Protein AF-A0A397U357-F1 (afdb_monomer_lite)

Organism: NCBI:txid44941

Foldseek 3Di:
DDDPVRVLVVVLVVVVVVCVVVVVVVVNVVCCVQDNPPVNVVVVVCVPDPPQPPVNVVVCVVVVVVVCCVPPVVPDDDDDVVVVVVCCPPVVVVVVVVVVVD

Secondary structure (DSSP, 8-state):
---HHHHHHHHHHHHHHHHHHTT-HHHHHHHIIIIISHHHHHHH-GGG-TTS-HHHHHHHHHHHHHHHHHHTTTT-SS--HHHHHHHHHHHHHHHHHHHH--

Radius of gyration: 18.39 Å; chains: 1; bounding box: 37×31×42 Å

Sequence (102 aa):
HYSADQIYEAAVKETYTYCKDNNLYWVWLYLWVEWYCSTKWLHWARSTKKEISVLKTTMIVKSYWRLIKHNYLHKFNKPCVYLLIWILVEQLFHDISSKCNS

pLDDT: mean 71.92, std 14.55, range [40.06, 95.94]

Structure (mmCIF, N/CA/C/O backbone):
data_AF-A0A397U357-F1
#
_entry.id   AF-A0A397U357-F1
#
loop_
_atom_site.group_PDB
_atom_site.id
_atom_site.type_symbol
_atom_site.label_atom_id
_atom_site.label_alt_id
_atom_site.label_comp_id
_atom_site.label_asym_id
_atom_site.label_entity_id
_atom_site.label_seq_id
_atom_site.pdbx_PDB_ins_code
_atom_site.Cartn_x
_atom_site.Cartn_y
_atom_site.Cartn_z
_atom_site.occupancy
_atom_site.B_iso_or_equiv
_atom_site.auth_seq_id
_atom_site.auth_comp_id
_atom_site.auth_asym_id
_atom_site.auth_atom_id
_atom_site.pdbx_PDB_model_num
ATOM 1 N N . HIS A 1 1 ? 17.080 -15.965 -6.998 1.00 55.12 1 HIS A N 1
ATOM 2 C CA . HIS A 1 1 ? 16.972 -14.704 -6.236 1.00 55.12 1 HIS A CA 1
ATOM 3 C C . HIS A 1 1 ? 16.093 -13.785 -7.067 1.00 55.12 1 HIS A C 1
ATOM 5 O O . HIS A 1 1 ? 16.468 -13.534 -8.204 1.00 55.12 1 HIS A O 1
ATOM 11 N N . TYR A 1 2 ? 14.914 -13.387 -6.588 1.00 70.62 2 TYR A N 1
ATOM 12 C CA . TYR A 1 2 ? 14.055 -12.470 -7.349 1.00 70.62 2 TYR A CA 1
ATOM 13 C C . TYR A 1 2 ? 14.668 -11.064 -7.348 1.00 70.62 2 TYR A C 1
ATOM 15 O O . TYR A 1 2 ? 15.255 -10.656 -6.338 1.00 70.62 2 TYR A O 1
ATOM 23 N N . SER A 1 3 ? 14.580 -10.351 -8.473 1.00 81.62 3 SER A N 1
ATOM 24 C CA . SER A 1 3 ? 14.946 -8.931 -8.536 1.00 81.62 3 SER A CA 1
ATOM 25 C C . SER A 1 3 ? 13.894 -8.073 -7.821 1.00 81.62 3 SER A C 1
ATOM 27 O O . SER A 1 3 ? 12.762 -8.511 -7.609 1.00 81.62 3 SER A O 1
ATOM 29 N N . ALA A 1 4 ? 14.253 -6.846 -7.432 1.00 79.44 4 ALA A N 1
ATOM 30 C CA . ALA A 1 4 ? 13.311 -5.924 -6.789 1.00 79.44 4 ALA A CA 1
ATOM 31 C C . ALA A 1 4 ? 12.073 -5.659 -7.669 1.00 79.44 4 ALA A C 1
ATOM 33 O O . ALA A 1 4 ? 10.955 -5.618 -7.158 1.00 79.44 4 ALA A O 1
ATOM 34 N N . ASP A 1 5 ? 12.274 -5.581 -8.985 1.00 82.06 5 ASP A N 1
ATOM 35 C CA . ASP A 1 5 ? 11.201 -5.386 -9.962 1.00 82.06 5 ASP A CA 1
ATOM 36 C C . ASP A 1 5 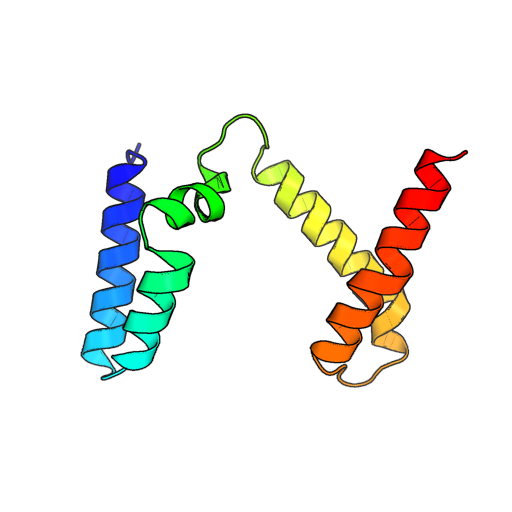? 10.284 -6.609 -10.058 1.00 82.06 5 ASP A C 1
ATOM 38 O O . ASP A 1 5 ? 9.067 -6.462 -10.093 1.00 82.06 5 ASP A O 1
ATOM 42 N N . GLN A 1 6 ? 10.842 -7.823 -10.003 1.00 82.44 6 GLN A N 1
ATOM 43 C CA . GLN A 1 6 ? 10.047 -9.056 -9.989 1.00 82.44 6 GLN A CA 1
ATOM 44 C C . GLN A 1 6 ? 9.198 -9.180 -8.719 1.00 82.44 6 GLN A C 1
ATOM 46 O O . GLN A 1 6 ? 8.065 -9.649 -8.780 1.00 82.44 6 GLN A O 1
ATOM 51 N N . ILE A 1 7 ? 9.727 -8.753 -7.567 1.00 84.12 7 ILE A N 1
ATOM 52 C CA . ILE A 1 7 ? 8.977 -8.736 -6.300 1.00 84.12 7 ILE A CA 1
ATOM 53 C C . ILE A 1 7 ? 7.835 -7.720 -6.377 1.00 84.12 7 ILE A C 1
ATOM 55 O O . ILE A 1 7 ? 6.721 -8.012 -5.942 1.00 84.12 7 ILE A O 1
ATOM 59 N N . TYR A 1 8 ? 8.107 -6.543 -6.940 1.00 85.56 8 TYR A N 1
ATOM 60 C CA . TYR A 1 8 ? 7.098 -5.514 -7.155 1.00 85.56 8 TYR A CA 1
ATOM 61 C C . TYR A 1 8 ? 5.979 -6.005 -8.075 1.00 85.56 8 TYR A C 1
ATOM 63 O O . TYR A 1 8 ? 4.809 -5.954 -7.699 1.00 85.56 8 TYR A O 1
ATOM 71 N N . GLU A 1 9 ? 6.336 -6.536 -9.243 1.00 89.12 9 GLU A N 1
ATOM 72 C CA . GLU A 1 9 ? 5.375 -7.027 -10.227 1.00 89.12 9 GLU A CA 1
ATOM 73 C C . GLU A 1 9 ? 4.515 -8.161 -9.656 1.00 89.12 9 GLU A C 1
ATOM 75 O O . GLU A 1 9 ? 3.291 -8.138 -9.801 1.00 89.12 9 GLU A O 1
ATOM 80 N N . ALA A 1 10 ? 5.127 -9.111 -8.943 1.00 86.44 10 ALA A N 1
ATOM 81 C CA . ALA A 1 10 ? 4.405 -10.203 -8.299 1.00 86.44 10 ALA A CA 1
ATOM 82 C C . ALA A 1 10 ? 3.393 -9.691 -7.259 1.00 86.44 10 ALA A C 1
ATOM 84 O O . ALA A 1 10 ? 2.227 -10.083 -7.301 1.00 86.44 10 ALA A O 1
ATOM 85 N N . ALA A 1 11 ? 3.805 -8.774 -6.377 1.00 87.25 11 ALA A N 1
ATOM 86 C CA . ALA A 1 11 ? 2.946 -8.232 -5.322 1.00 87.25 11 ALA A CA 1
ATOM 87 C C . ALA A 1 11 ? 1.784 -7.387 -5.874 1.00 87.25 11 ALA A C 1
ATOM 89 O O . ALA A 1 11 ? 0.651 -7.489 -5.393 1.00 87.25 11 ALA A O 1
ATOM 90 N N . VAL A 1 12 ? 2.050 -6.568 -6.899 1.00 90.56 12 VAL A N 1
ATOM 91 C CA . VAL A 1 12 ? 1.029 -5.790 -7.620 1.00 90.56 12 VAL A CA 1
ATOM 92 C C . VAL A 1 12 ? 0.016 -6.726 -8.265 1.00 90.56 12 VAL A C 1
ATOM 94 O O . VAL A 1 12 ? -1.188 -6.537 -8.103 1.00 90.56 12 VAL A O 1
ATOM 97 N N . LYS A 1 13 ? 0.495 -7.754 -8.972 1.00 91.69 13 LYS A N 1
ATOM 98 C CA . LYS A 1 13 ? -0.352 -8.689 -9.714 1.00 91.69 13 LYS A CA 1
ATOM 99 C C . LYS A 1 13 ? -1.238 -9.518 -8.792 1.00 91.69 13 LYS A C 1
ATOM 101 O O . LYS A 1 13 ? -2.425 -9.658 -9.078 1.00 91.69 13 LYS A O 1
ATOM 106 N N . GLU A 1 14 ? -0.695 -10.030 -7.693 1.00 90.25 14 GLU A N 1
ATOM 107 C CA . GLU A 1 14 ? -1.456 -10.774 -6.684 1.00 90.25 14 GLU A CA 1
ATOM 108 C C . GLU A 1 14 ? -2.581 -9.913 -6.095 1.00 90.25 14 GLU A C 1
ATOM 110 O O . GLU A 1 14 ? -3.751 -10.298 -6.131 1.00 90.25 14 GLU A O 1
ATOM 115 N N . THR A 1 15 ? -2.243 -8.704 -5.646 1.00 90.12 15 THR A N 1
ATOM 116 C CA . THR A 1 15 ? -3.197 -7.794 -4.995 1.00 90.12 15 THR A CA 1
ATOM 117 C C . THR A 1 15 ? -4.263 -7.298 -5.964 1.00 90.12 15 THR A C 1
ATOM 119 O O . THR A 1 15 ? -5.445 -7.279 -5.627 1.00 90.12 15 THR A O 1
ATOM 122 N N . TYR A 1 16 ? -3.874 -6.950 -7.193 1.00 93.44 16 TYR A N 1
ATOM 123 C CA . TYR A 1 16 ? -4.816 -6.562 -8.239 1.00 93.44 16 TYR A CA 1
ATOM 124 C C . TYR A 1 16 ? -5.794 -7.693 -8.560 1.00 93.44 16 TYR A C 1
ATOM 126 O O . T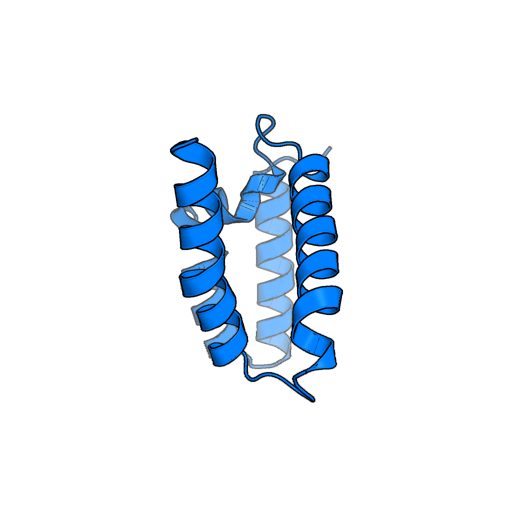YR A 1 16 ? -6.997 -7.451 -8.635 1.00 93.44 16 TYR A O 1
ATOM 134 N N . THR A 1 17 ? -5.292 -8.921 -8.719 1.00 93.19 17 THR A N 1
ATOM 135 C CA . THR A 1 17 ? -6.129 -10.091 -9.030 1.00 93.19 17 THR A CA 1
ATOM 136 C C . THR A 1 17 ? -7.119 -10.344 -7.899 1.00 93.19 17 THR A C 1
ATOM 138 O O . THR A 1 17 ? -8.319 -10.408 -8.143 1.00 93.19 17 THR A O 1
ATOM 141 N N . TYR A 1 18 ? -6.647 -10.337 -6.649 1.00 91.44 18 TYR A N 1
ATOM 142 C CA . TYR A 1 18 ? -7.511 -10.470 -5.478 1.00 91.44 18 TYR A CA 1
ATOM 143 C C . TYR A 1 18 ? -8.598 -9.386 -5.425 1.00 91.44 18 TYR A C 1
ATOM 145 O O . TYR A 1 18 ? -9.777 -9.689 -5.231 1.00 91.44 18 TYR A O 1
ATOM 153 N N . CYS A 1 19 ? -8.232 -8.116 -5.622 1.00 93.12 19 CYS A N 1
ATOM 154 C CA . CYS A 1 19 ? -9.200 -7.022 -5.611 1.00 93.12 19 CYS A CA 1
ATOM 155 C C . CYS A 1 19 ? -10.199 -7.120 -6.768 1.00 93.12 19 CYS A C 1
ATOM 157 O O . CYS A 1 19 ? -11.373 -6.809 -6.578 1.00 93.12 19 CYS A O 1
ATOM 159 N N . LYS A 1 20 ? -9.758 -7.555 -7.950 1.00 93.81 20 LYS A N 1
ATOM 160 C CA . LYS A 1 20 ? -10.615 -7.738 -9.124 1.00 93.81 20 LYS A CA 1
ATOM 161 C C . LYS A 1 20 ? -11.633 -8.853 -8.902 1.00 93.81 20 LYS A C 1
ATOM 163 O O . LYS A 1 20 ? -12.813 -8.630 -9.148 1.00 93.81 20 LYS A O 1
ATOM 168 N N . ASP A 1 21 ? -11.194 -9.998 -8.392 1.00 95.94 21 ASP A N 1
ATOM 169 C CA . ASP A 1 21 ? -12.049 -11.171 -8.179 1.00 95.94 21 ASP A CA 1
ATOM 170 C C . ASP A 1 21 ? -13.111 -10.931 -7.094 1.00 95.94 21 ASP A C 1
ATOM 172 O O . ASP A 1 21 ? -14.185 -11.524 -7.124 1.00 95.94 21 ASP A O 1
ATOM 176 N N . ASN A 1 22 ? -12.841 -10.010 -6.162 1.00 93.81 22 ASN A N 1
ATOM 177 C CA . ASN A 1 22 ? -13.750 -9.641 -5.074 1.00 93.81 22 ASN A CA 1
ATOM 178 C C . ASN A 1 22 ? -14.519 -8.323 -5.320 1.00 93.81 22 ASN A C 1
ATOM 180 O O . ASN A 1 22 ? -15.162 -7.818 -4.401 1.00 93.81 22 ASN A O 1
ATOM 184 N N . ASN A 1 23 ? -14.463 -7.736 -6.525 1.00 94.12 23 ASN A N 1
ATOM 185 C CA . ASN A 1 23 ? -15.083 -6.438 -6.858 1.00 94.12 23 ASN A CA 1
ATOM 186 C C . ASN A 1 23 ? -14.657 -5.264 -5.940 1.00 94.12 23 ASN A C 1
ATOM 188 O O . ASN A 1 23 ? -15.408 -4.314 -5.713 1.00 94.12 23 ASN A O 1
ATOM 192 N N . LEU A 1 24 ? -13.426 -5.290 -5.424 1.00 92.69 24 LEU A N 1
ATOM 193 C CA . LEU A 1 24 ? -12.865 -4.301 -4.495 1.00 92.69 24 LEU A CA 1
ATOM 194 C C . LEU A 1 24 ? -12.107 -3.179 -5.227 1.00 92.69 24 LEU A C 1
ATOM 196 O O . LEU A 1 24 ? -10.970 -2.845 -4.888 1.00 92.69 24 LEU A O 1
ATOM 200 N N . TYR A 1 25 ? -12.723 -2.574 -6.242 1.00 91.44 25 TYR A N 1
ATOM 201 C CA . TYR A 1 25 ? -12.057 -1.593 -7.113 1.00 91.44 25 TYR A CA 1
ATOM 202 C C . TYR A 1 25 ? -11.561 -0.344 -6.371 1.00 91.44 25 TYR A C 1
ATOM 204 O O . TYR A 1 25 ? -10.453 0.129 -6.615 1.00 91.44 25 TYR A O 1
ATOM 212 N N . TRP A 1 26 ? -12.355 0.171 -5.429 1.00 88.62 26 TRP A N 1
ATOM 213 C CA . TRP A 1 26 ? -11.983 1.333 -4.614 1.00 88.62 26 TRP A CA 1
ATOM 214 C C . TRP A 1 26 ? -10.803 1.040 -3.689 1.00 88.62 26 TRP A C 1
ATOM 216 O O . TRP A 1 26 ? -9.929 1.885 -3.503 1.00 88.62 26 TRP A O 1
ATOM 226 N N . VAL A 1 27 ? -10.755 -0.181 -3.151 1.00 89.81 27 VAL A N 1
ATOM 227 C CA . VAL A 1 27 ? -9.643 -0.648 -2.319 1.00 89.81 27 VAL A CA 1
ATOM 228 C C . VAL A 1 27 ? -8.377 -0.749 -3.160 1.00 89.81 27 VAL A C 1
ATOM 230 O O . VAL A 1 27 ? -7.333 -0.263 -2.736 1.00 89.81 27 VAL A O 1
ATOM 233 N N . TRP A 1 28 ? -8.472 -1.298 -4.374 1.00 92.44 28 TRP A N 1
ATOM 234 C CA . TRP A 1 28 ? -7.347 -1.327 -5.306 1.00 92.44 28 TRP A CA 1
ATOM 235 C C . TRP A 1 28 ? -6.828 0.078 -5.626 1.00 92.44 28 TRP A C 1
ATOM 237 O O . TRP A 1 28 ? -5.625 0.310 -5.549 1.00 92.44 28 TRP A O 1
ATOM 247 N N . LEU A 1 29 ? -7.716 1.029 -5.933 1.00 92.75 29 LEU A N 1
ATOM 248 C CA . LEU A 1 29 ? -7.320 2.405 -6.240 1.00 92.75 29 LEU A CA 1
ATOM 249 C C . LEU A 1 29 ? -6.574 3.052 -5.067 1.00 92.75 29 LEU A C 1
ATOM 251 O O . LEU A 1 29 ? -5.523 3.661 -5.264 1.00 92.75 29 LEU A O 1
ATOM 255 N N . TYR A 1 30 ? -7.086 2.880 -3.848 1.00 90.56 30 TYR A N 1
ATOM 256 C CA . TYR A 1 30 ? -6.426 3.363 -2.639 1.00 90.56 30 TYR A CA 1
ATOM 257 C C . TYR A 1 30 ? -5.045 2.721 -2.449 1.00 90.56 30 TYR A C 1
ATOM 259 O O . TYR A 1 30 ? -4.052 3.426 -2.272 1.00 90.56 30 TYR A O 1
ATOM 267 N N . LEU A 1 31 ? -4.960 1.391 -2.544 1.00 88.56 31 LEU A N 1
ATOM 268 C CA . LEU A 1 31 ? -3.700 0.654 -2.412 1.00 88.56 31 LEU A CA 1
ATOM 269 C C . LEU A 1 31 ? -2.692 1.057 -3.490 1.00 88.56 31 LEU A C 1
ATOM 271 O O . LEU A 1 31 ? -1.501 1.174 -3.211 1.00 88.56 31 LEU A O 1
ATOM 275 N N . TRP A 1 32 ? -3.146 1.315 -4.712 1.00 90.69 32 TRP A N 1
ATOM 276 C CA . TRP A 1 32 ? -2.288 1.810 -5.777 1.00 90.69 32 TRP A CA 1
ATOM 277 C C . TRP A 1 32 ? -1.705 3.183 -5.439 1.00 90.69 32 TRP A C 1
ATOM 279 O O . TRP A 1 32 ? -0.487 3.357 -5.454 1.00 90.69 32 TRP A O 1
ATOM 289 N N . VAL A 1 33 ? -2.555 4.148 -5.080 1.00 89.00 33 VAL A N 1
ATOM 290 C CA . VAL A 1 33 ? -2.139 5.530 -4.785 1.00 89.00 33 VAL A CA 1
ATOM 291 C C . VAL A 1 33 ? -1.242 5.609 -3.552 1.00 89.00 33 VAL A C 1
ATOM 293 O O . VAL A 1 33 ? -0.314 6.422 -3.514 1.00 89.00 33 VAL A O 1
ATOM 296 N N . GLU A 1 34 ? -1.491 4.780 -2.541 1.00 84.25 34 GLU A N 1
ATOM 297 C CA . GLU A 1 34 ? -0.758 4.834 -1.280 1.00 84.25 34 GLU A CA 1
ATOM 298 C C . GLU A 1 34 ? 0.458 3.909 -1.228 1.00 84.25 34 GLU A C 1
ATOM 300 O O . GLU A 1 34 ? 1.465 4.264 -0.607 1.00 84.25 34 GLU A O 1
ATOM 305 N N . TRP A 1 35 ? 0.386 2.712 -1.805 1.00 82.00 35 TRP A N 1
ATOM 306 C CA . TRP A 1 35 ? 1.360 1.650 -1.525 1.00 82.00 35 TRP A CA 1
ATOM 307 C C . TRP A 1 35 ? 2.126 1.194 -2.766 1.00 82.00 35 TRP A C 1
ATOM 309 O O . TRP A 1 35 ? 3.346 1.049 -2.691 1.00 82.00 35 TRP A O 1
ATOM 319 N N . TYR A 1 36 ? 1.450 1.009 -3.903 1.00 86.25 36 TYR A N 1
ATOM 320 C CA . TYR A 1 36 ? 2.079 0.451 -5.109 1.00 86.25 36 TYR A CA 1
ATOM 321 C C . TYR A 1 36 ? 2.582 1.492 -6.111 1.00 86.25 36 TYR A C 1
ATOM 323 O O . TYR A 1 36 ? 3.384 1.149 -6.968 1.00 86.25 36 TYR A O 1
ATOM 331 N N . CYS A 1 37 ? 2.191 2.763 -6.006 1.00 87.50 37 CYS A N 1
ATOM 332 C CA . CYS A 1 37 ? 2.745 3.818 -6.852 1.00 87.50 37 CYS A CA 1
ATOM 333 C C . CYS A 1 37 ? 4.278 3.826 -6.751 1.00 87.50 37 CYS A C 1
ATOM 335 O O . CYS A 1 37 ? 4.820 3.802 -5.647 1.00 87.50 37 CYS A O 1
ATOM 337 N N . SER A 1 38 ? 4.980 3.888 -7.884 1.00 80.50 38 SER A N 1
ATOM 338 C CA . SER A 1 38 ? 6.441 3.722 -7.965 1.00 80.50 38 SER A CA 1
ATOM 339 C C . SER A 1 38 ? 7.224 4.623 -7.000 1.00 80.50 38 SER A C 1
ATOM 341 O O . SER A 1 38 ? 8.219 4.197 -6.411 1.00 80.50 38 SER A O 1
ATOM 343 N N . THR A 1 39 ? 6.742 5.846 -6.768 1.00 80.44 39 THR A N 1
ATOM 344 C CA . THR A 1 39 ? 7.339 6.812 -5.832 1.00 80.44 39 THR A CA 1
ATOM 345 C C . THR A 1 39 ? 7.209 6.384 -4.367 1.00 80.44 39 THR A C 1
ATOM 347 O O . THR A 1 39 ? 8.126 6.595 -3.567 1.00 80.44 39 THR A O 1
ATOM 350 N N . LYS A 1 40 ? 6.094 5.746 -3.996 1.00 79.88 40 LYS A N 1
ATOM 351 C CA . LYS A 1 40 ? 5.820 5.263 -2.634 1.00 79.88 40 LYS A CA 1
ATOM 352 C C . LYS A 1 40 ? 6.316 3.838 -2.417 1.00 79.88 40 LYS A C 1
ATOM 354 O O . LYS A 1 40 ? 6.770 3.526 -1.318 1.00 79.88 40 LYS A O 1
ATOM 359 N N . TRP A 1 41 ? 6.333 3.003 -3.453 1.00 80.44 41 TRP A N 1
ATOM 360 C CA . TRP A 1 41 ? 6.832 1.632 -3.385 1.00 80.44 41 TRP A CA 1
ATOM 361 C C . TRP A 1 41 ? 8.264 1.578 -2.855 1.00 80.44 41 TRP A C 1
ATOM 363 O O . TRP A 1 41 ? 8.545 0.793 -1.961 1.00 80.44 41 TRP A O 1
ATOM 373 N N . LEU A 1 42 ? 9.147 2.483 -3.294 1.00 72.94 42 LEU A N 1
ATOM 374 C CA . LEU A 1 42 ? 10.521 2.581 -2.781 1.00 72.94 42 LEU A CA 1
ATOM 375 C C . LEU A 1 42 ? 10.582 2.801 -1.251 1.00 72.94 42 LEU A C 1
ATOM 377 O O . LEU A 1 42 ? 11.523 2.369 -0.584 1.00 72.94 42 LEU A O 1
ATOM 381 N N . HIS A 1 43 ? 9.574 3.471 -0.684 1.00 70.44 43 HIS A N 1
ATOM 382 C CA . HIS A 1 43 ? 9.468 3.753 0.748 1.00 70.44 43 HIS A CA 1
ATOM 383 C C . HIS A 1 43 ? 8.878 2.583 1.541 1.00 70.44 43 HIS A C 1
ATOM 385 O O . HIS A 1 43 ? 9.274 2.376 2.688 1.00 70.44 43 HIS A O 1
ATOM 391 N N . TRP A 1 44 ? 7.965 1.815 0.949 1.00 67.56 44 TRP A N 1
ATOM 392 C CA . TRP A 1 44 ? 7.387 0.610 1.552 1.00 67.56 44 TRP A CA 1
ATOM 393 C C . TRP A 1 44 ? 8.321 -0.592 1.431 1.00 67.56 44 TRP A C 1
ATOM 395 O O . TRP A 1 44 ? 8.587 -1.287 2.411 1.00 67.56 44 TRP A O 1
ATOM 405 N N . ALA A 1 45 ? 8.936 -0.761 0.263 1.00 61.78 45 ALA A N 1
ATOM 406 C CA . ALA A 1 45 ? 9.955 -1.753 -0.049 1.00 61.78 45 ALA A CA 1
ATOM 407 C C . ALA A 1 45 ? 11.315 -1.438 0.602 1.00 61.78 45 ALA A C 1
ATOM 409 O O . ALA A 1 45 ? 12.357 -1.889 0.124 1.00 61.78 45 ALA A O 1
ATOM 410 N N . ARG A 1 46 ? 11.325 -0.742 1.752 1.00 55.03 46 ARG A N 1
ATOM 411 C CA . ARG A 1 46 ? 12.469 -0.635 2.680 1.00 55.03 46 ARG A CA 1
ATOM 412 C C . ARG A 1 46 ? 13.054 -2.002 3.070 1.00 55.03 46 ARG A C 1
ATOM 414 O O . ARG A 1 46 ? 14.156 -2.038 3.601 1.00 55.03 46 ARG A O 1
ATOM 421 N N . SER A 1 47 ? 12.386 -3.115 2.757 1.00 51.88 47 SER A N 1
ATOM 422 C CA . SER A 1 47 ? 12.947 -4.473 2.800 1.00 51.88 47 SER A CA 1
ATOM 423 C C . SER A 1 47 ? 14.065 -4.743 1.780 1.00 51.88 47 SER A C 1
ATOM 425 O O . SER A 1 47 ? 14.765 -5.744 1.906 1.00 51.88 47 SER A O 1
ATOM 427 N N . THR A 1 48 ? 14.271 -3.860 0.799 1.00 51.81 48 THR A N 1
ATOM 428 C CA . THR A 1 48 ? 15.334 -3.966 -0.217 1.00 51.81 48 THR A CA 1
ATOM 429 C C . THR A 1 48 ? 16.544 -3.067 0.065 1.00 51.81 48 THR A C 1
ATOM 431 O O . THR A 1 48 ? 17.597 -3.243 -0.549 1.00 51.81 48 THR A O 1
ATOM 434 N N . LYS A 1 49 ? 16.457 -2.144 1.039 1.00 52.88 49 LYS A N 1
ATOM 435 C CA . L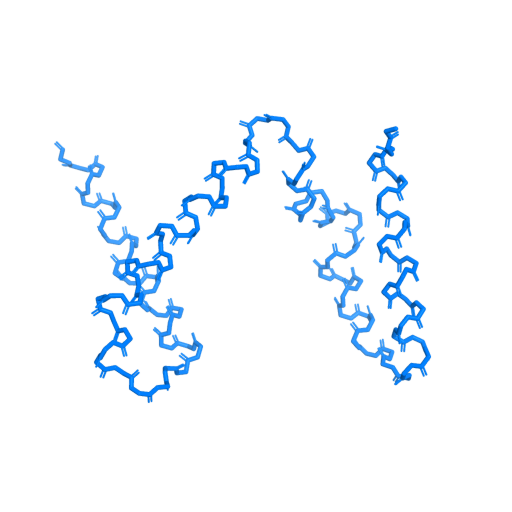YS A 1 49 ? 17.611 -1.351 1.492 1.00 52.88 49 LYS A CA 1
ATOM 436 C C . LYS A 1 49 ? 18.494 -2.186 2.423 1.00 52.88 49 LYS A C 1
ATOM 438 O O . LYS A 1 49 ? 18.116 -2.484 3.550 1.00 52.88 49 LYS A O 1
ATOM 443 N N . LYS A 1 50 ? 19.715 -2.503 1.976 1.00 54.97 50 LYS A N 1
ATOM 444 C CA . LYS A 1 50 ? 20.734 -3.222 2.771 1.00 54.97 50 LYS A CA 1
ATOM 445 C C . LYS A 1 50 ? 21.181 -2.490 4.047 1.00 54.97 50 LYS A C 1
ATOM 447 O O . LYS A 1 50 ? 21.706 -3.138 4.946 1.00 54.97 50 LYS A O 1
ATOM 452 N N . GLU A 1 51 ? 20.994 -1.172 4.132 1.00 58.03 51 GLU A N 1
ATOM 453 C CA . GLU A 1 51 ? 21.488 -0.351 5.251 1.00 58.03 51 GLU A CA 1
ATOM 454 C C . GLU A 1 51 ? 20.750 -0.603 6.571 1.00 58.03 51 GLU A C 1
ATOM 456 O O . GLU A 1 51 ? 21.340 -0.516 7.647 1.00 58.03 51 GLU A O 1
ATOM 461 N N . ILE A 1 52 ? 19.465 -0.956 6.507 1.00 52.53 52 ILE A N 1
ATOM 462 C CA . ILE A 1 52 ? 18.643 -1.204 7.689 1.00 52.53 52 ILE A CA 1
ATOM 463 C C . ILE A 1 52 ? 18.202 -2.655 7.606 1.00 52.53 52 ILE A C 1
ATOM 465 O O . ILE A 1 52 ? 17.280 -2.996 6.869 1.00 52.53 52 ILE A O 1
ATOM 469 N N . SER A 1 53 ? 18.891 -3.540 8.328 1.00 49.06 53 SER A N 1
ATOM 470 C CA . SER A 1 53 ? 18.528 -4.952 8.283 1.00 49.06 53 SER A CA 1
ATOM 471 C C . SER A 1 53 ? 17.084 -5.126 8.764 1.00 49.06 53 SER A C 1
ATOM 473 O O . SER A 1 53 ? 16.713 -4.690 9.853 1.00 49.06 53 SER A O 1
ATOM 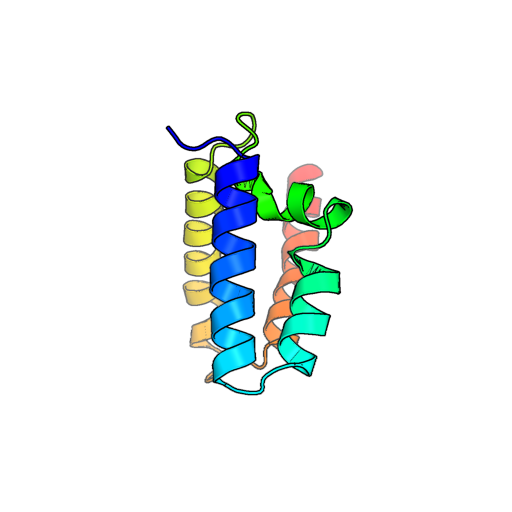475 N N . VAL A 1 54 ? 16.263 -5.794 7.954 1.00 54.50 54 VAL A N 1
ATOM 476 C CA . VAL A 1 54 ? 14.856 -6.113 8.265 1.00 54.50 54 VAL A CA 1
ATOM 477 C C . VAL A 1 54 ? 14.727 -6.785 9.641 1.00 54.50 54 VAL A C 1
ATOM 479 O O . VAL A 1 54 ? 13.766 -6.564 10.378 1.00 54.50 54 VAL A O 1
ATOM 482 N N . LEU A 1 55 ? 15.749 -7.548 10.038 1.00 54.25 55 LEU A N 1
ATOM 483 C CA . LEU A 1 55 ? 15.872 -8.151 11.364 1.00 54.25 55 LEU A CA 1
ATOM 484 C C . LEU A 1 55 ? 15.967 -7.109 12.489 1.00 54.25 55 LEU A C 1
ATOM 486 O O . LEU A 1 55 ? 15.287 -7.251 13.499 1.00 54.25 55 LEU A O 1
ATOM 490 N N . LYS A 1 56 ? 16.742 -6.029 12.319 1.00 56.44 56 LYS A N 1
ATOM 491 C CA . LYS A 1 56 ? 16.818 -4.941 13.307 1.00 56.44 56 LYS A CA 1
ATOM 492 C C . LYS A 1 56 ? 15.475 -4.230 13.438 1.00 56.44 56 LYS A C 1
ATOM 494 O O . LYS A 1 56 ? 15.012 -4.029 14.555 1.00 56.44 56 LYS A O 1
ATOM 499 N N . THR A 1 57 ? 14.807 -3.915 12.330 1.00 59.78 57 THR A N 1
ATOM 500 C CA . THR A 1 57 ? 13.511 -3.215 12.364 1.00 59.78 57 THR A CA 1
ATOM 501 C C . THR A 1 57 ? 12.418 -4.076 12.988 1.00 59.78 57 THR A C 1
ATOM 503 O O . THR A 1 57 ? 11.689 -3.602 13.851 1.00 59.78 57 THR A O 1
ATOM 506 N N . THR A 1 58 ? 12.332 -5.360 12.630 1.00 68.19 58 THR A N 1
ATOM 507 C CA . THR A 1 58 ? 11.352 -6.281 13.232 1.00 68.19 58 THR A CA 1
ATOM 508 C C . THR A 1 58 ? 11.617 -6.519 14.715 1.00 68.19 58 THR A C 1
ATOM 510 O O . THR A 1 58 ? 10.670 -6.626 15.490 1.00 68.19 58 THR A O 1
ATOM 513 N N . MET A 1 59 ? 12.881 -6.559 15.138 1.00 64.31 59 MET A N 1
ATOM 514 C CA . MET A 1 59 ? 13.247 -6.721 16.543 1.00 64.31 59 MET A CA 1
ATOM 515 C C . MET A 1 59 ? 12.958 -5.458 17.360 1.00 64.31 59 MET A C 1
ATOM 517 O O . MET A 1 59 ? 12.427 -5.565 18.463 1.00 64.31 59 MET A O 1
ATOM 521 N N . ILE A 1 60 ? 13.221 -4.272 16.803 1.00 66.62 60 ILE A N 1
ATOM 522 C CA . ILE A 1 60 ? 12.832 -2.991 17.409 1.00 66.62 60 ILE A CA 1
ATOM 523 C C . ILE A 1 60 ? 11.309 -2.932 17.535 1.00 66.62 60 ILE A C 1
ATOM 525 O O . ILE A 1 60 ? 10.813 -2.738 18.637 1.00 66.62 60 ILE A O 1
ATOM 529 N N . VAL A 1 61 ? 10.562 -3.204 16.459 1.00 70.38 61 VAL A N 1
ATOM 530 C CA . VAL A 1 61 ? 9.089 -3.199 16.468 1.00 70.38 61 VAL A CA 1
ATOM 531 C C . VAL A 1 61 ? 8.522 -4.225 17.456 1.00 70.38 61 VAL A C 1
ATOM 533 O O . VAL A 1 61 ? 7.595 -3.905 18.194 1.00 70.38 61 VAL A O 1
ATOM 536 N N . LYS A 1 62 ? 9.083 -5.439 17.544 1.00 70.69 62 LYS A N 1
ATOM 537 C CA . LYS A 1 62 ? 8.647 -6.463 18.514 1.00 70.69 62 LYS A CA 1
ATOM 538 C C . LYS A 1 62 ? 8.925 -6.057 19.958 1.00 70.69 62 LYS A C 1
ATOM 540 O O . LYS A 1 62 ? 8.034 -6.176 20.798 1.00 70.69 62 LYS A O 1
ATOM 545 N N . SER A 1 63 ? 10.133 -5.582 20.254 1.00 71.12 63 SER A N 1
ATOM 546 C CA . SER A 1 63 ? 10.491 -5.071 21.585 1.00 71.12 63 SER A CA 1
ATOM 547 C C . SER A 1 63 ? 9.599 -3.896 21.977 1.00 71.12 63 SER A C 1
ATOM 549 O O . SER A 1 63 ? 9.139 -3.806 23.113 1.00 71.12 63 SER A O 1
ATOM 551 N N . TYR A 1 64 ? 9.280 -3.048 21.005 1.00 71.12 64 TYR A N 1
ATOM 552 C CA . TYR A 1 64 ? 8.416 -1.895 21.171 1.00 71.12 64 TYR A CA 1
ATOM 553 C C . TYR A 1 64 ? 6.960 -2.289 21.452 1.00 71.12 64 TYR A C 1
ATOM 555 O O . TYR A 1 64 ? 6.363 -1.846 22.432 1.00 71.12 64 TYR A O 1
ATOM 563 N N . TRP A 1 65 ? 6.411 -3.222 20.673 1.00 70.44 65 TRP A N 1
ATOM 564 C CA . TRP A 1 65 ? 5.071 -3.763 20.901 1.00 70.44 65 TRP A CA 1
ATOM 565 C C . TRP A 1 65 ? 4.960 -4.488 22.247 1.00 70.44 65 TRP A C 1
ATOM 567 O O . TRP A 1 65 ? 3.933 -4.407 22.922 1.00 70.44 65 TRP A O 1
ATOM 577 N N . ARG A 1 66 ? 6.037 -5.158 22.683 1.00 76.69 66 ARG A N 1
ATOM 578 C CA . ARG A 1 66 ? 6.126 -5.777 24.013 1.00 76.69 66 ARG A CA 1
ATOM 579 C C . ARG A 1 66 ? 6.030 -4.733 25.128 1.00 76.69 66 ARG A C 1
ATOM 581 O O . ARG A 1 66 ? 5.298 -4.963 26.088 1.00 76.69 66 ARG A O 1
ATOM 588 N N . LEU A 1 67 ? 6.714 -3.596 24.988 1.00 74.94 67 LEU A N 1
ATOM 589 C CA . LEU A 1 67 ? 6.686 -2.502 25.963 1.00 74.94 67 LEU A CA 1
ATOM 590 C C . LEU A 1 67 ? 5.306 -1.834 26.029 1.00 74.94 67 LEU A C 1
ATOM 592 O O . LEU A 1 67 ? 4.778 -1.622 27.119 1.00 74.94 67 LEU A O 1
ATOM 596 N N . ILE A 1 68 ? 4.668 -1.606 24.876 1.00 70.06 68 ILE A N 1
ATOM 597 C 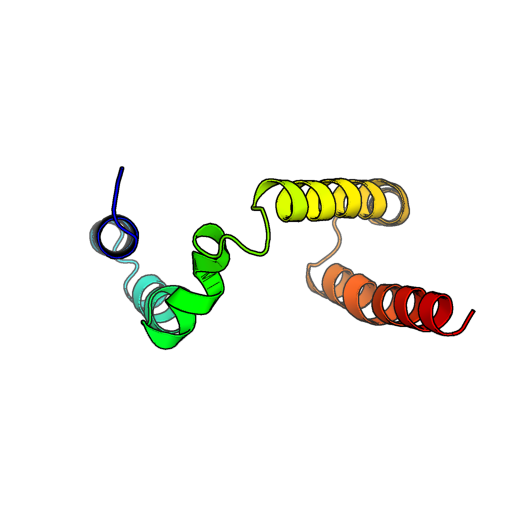CA . ILE A 1 68 ? 3.305 -1.058 24.812 1.00 70.06 68 ILE A CA 1
ATOM 598 C C . ILE A 1 68 ? 2.299 -2.003 25.476 1.00 70.06 68 ILE A C 1
ATOM 600 O O . ILE A 1 68 ? 1.468 -1.581 26.286 1.00 70.06 68 ILE A O 1
ATOM 604 N N . LYS A 1 69 ? 2.389 -3.300 25.162 1.00 69.56 69 LYS A N 1
ATOM 605 C CA . LYS A 1 69 ? 1.499 -4.313 25.733 1.00 69.56 69 LYS A CA 1
ATOM 606 C C . LYS A 1 69 ? 1.626 -4.389 27.254 1.00 69.56 69 LYS A C 1
ATOM 608 O O . LYS A 1 69 ? 0.612 -4.504 27.934 1.00 69.56 69 LYS A O 1
ATOM 613 N N . HIS A 1 70 ? 2.851 -4.310 27.767 1.00 72.00 70 HIS A N 1
ATOM 614 C CA . HIS A 1 70 ? 3.125 -4.361 29.199 1.00 72.00 70 HIS A CA 1
ATOM 615 C C . HIS A 1 70 ? 2.645 -3.100 29.933 1.00 72.00 70 HIS A C 1
ATOM 617 O O . HIS A 1 70 ? 1.988 -3.205 30.964 1.00 72.00 70 HIS A O 1
ATOM 623 N N . ASN A 1 71 ? 2.932 -1.913 29.396 1.00 65.69 71 ASN A N 1
ATOM 624 C CA . ASN A 1 71 ? 2.728 -0.664 30.133 1.00 65.69 71 ASN A CA 1
ATOM 625 C C . ASN A 1 71 ? 1.322 -0.069 29.974 1.00 65.69 71 ASN A C 1
ATOM 627 O O . ASN A 1 71 ? 0.836 0.592 30.892 1.00 65.69 71 ASN A O 1
ATOM 631 N N . TYR A 1 72 ? 0.657 -0.301 28.838 1.00 61.28 72 TYR A N 1
ATOM 632 C CA . TYR A 1 72 ? -0.560 0.440 28.486 1.00 61.28 72 TYR A CA 1
ATOM 633 C C . TYR A 1 72 ? -1.788 -0.454 28.339 1.00 61.28 72 TYR A C 1
ATOM 635 O O . TYR A 1 72 ? -2.848 -0.133 28.871 1.00 61.28 72 TYR A O 1
ATOM 643 N N . LEU A 1 73 ? -1.670 -1.610 27.682 1.00 60.31 73 LEU A N 1
ATOM 644 C CA . LEU A 1 73 ? -2.833 -2.463 27.394 1.00 60.31 73 LEU A CA 1
ATOM 645 C C . LEU A 1 73 ? -3.459 -3.117 28.633 1.00 60.31 73 LEU A C 1
ATOM 647 O O . LEU A 1 73 ? -4.642 -3.433 28.597 1.00 60.31 73 LEU A O 1
ATOM 651 N N . HIS A 1 74 ? -2.730 -3.266 29.744 1.00 61.75 74 HIS A N 1
ATOM 652 C CA . HIS A 1 74 ? -3.335 -3.744 30.995 1.00 61.75 74 HIS A CA 1
ATOM 653 C C . HIS A 1 74 ? -4.336 -2.734 31.590 1.00 61.75 74 HIS A C 1
ATOM 655 O O . HIS A 1 74 ? -5.233 -3.114 32.337 1.00 61.75 74 HIS A O 1
ATOM 661 N N . LYS A 1 75 ? -4.203 -1.440 31.269 1.00 60.00 75 LYS A N 1
ATOM 662 C CA . LYS A 1 75 ? -5.090 -0.380 31.777 1.00 60.00 75 LYS A CA 1
ATOM 663 C C . LYS A 1 75 ? -6.265 -0.071 30.845 1.00 60.00 75 LYS A C 1
ATOM 665 O O . LYS A 1 75 ? -7.215 0.568 31.281 1.00 60.00 75 LYS A O 1
ATOM 670 N N . PHE A 1 76 ? -6.230 -0.537 29.594 1.00 57.00 76 PHE A N 1
ATOM 671 C CA . PHE A 1 76 ? -7.247 -0.234 28.586 1.00 57.00 76 PHE A CA 1
ATOM 672 C C . PHE A 1 76 ? -7.791 -1.513 27.949 1.00 57.00 76 PHE A C 1
ATOM 674 O O . PHE A 1 76 ? -7.139 -2.144 27.117 1.00 57.00 76 PHE A O 1
ATOM 681 N N . ASN A 1 77 ? -9.024 -1.876 28.300 1.00 54.69 77 ASN A N 1
ATOM 682 C CA . ASN A 1 77 ? -9.724 -2.974 27.649 1.00 54.69 77 ASN A CA 1
ATOM 683 C C . ASN A 1 77 ? -10.250 -2.477 26.285 1.00 54.69 77 ASN A C 1
ATOM 685 O O . ASN A 1 77 ? -11.248 -1.765 26.242 1.00 54.69 77 ASN A O 1
ATOM 689 N N . LYS A 1 78 ? -9.550 -2.821 25.190 1.00 60.44 78 LYS A N 1
ATOM 690 C CA . LYS A 1 78 ? -9.777 -2.372 23.791 1.00 60.44 78 LYS A CA 1
ATOM 691 C C . LYS A 1 78 ? -9.497 -0.877 23.526 1.00 60.44 78 LYS A C 1
ATOM 693 O O . LYS A 1 78 ? -10.429 -0.088 23.385 1.00 60.44 78 LYS A O 1
ATOM 698 N N . PRO A 1 79 ? -8.225 -0.467 23.383 1.00 55.00 79 PRO A N 1
ATOM 699 C CA . PRO A 1 79 ? -7.907 0.900 22.981 1.00 55.00 79 PRO A CA 1
ATOM 700 C C . PRO A 1 79 ? -8.314 1.163 21.521 1.00 55.00 79 PRO A C 1
ATOM 702 O O . PRO A 1 79 ? -7.940 0.414 20.617 1.00 55.00 79 PRO A O 1
ATOM 705 N N . CYS A 1 80 ? -9.048 2.255 21.281 1.00 65.25 80 CYS A N 1
ATOM 706 C CA . CYS A 1 80 ? -9.252 2.796 19.937 1.00 65.25 80 CYS A CA 1
ATOM 707 C C . CYS A 1 80 ? -7.896 3.172 19.323 1.00 65.25 80 CYS A C 1
ATOM 709 O O . CYS A 1 80 ? -7.031 3.714 20.010 1.00 65.25 80 CYS A O 1
ATOM 711 N N . VAL A 1 81 ? -7.724 2.943 18.019 1.00 63.28 81 VAL A N 1
ATOM 712 C CA . VAL A 1 81 ? -6.478 3.232 17.277 1.00 63.28 81 VAL A CA 1
ATOM 713 C C . VAL A 1 81 ? -5.989 4.670 17.505 1.00 63.28 81 VAL A C 1
ATOM 715 O O . VAL A 1 81 ? -4.791 4.902 17.617 1.00 63.28 81 VAL A O 1
ATOM 718 N N . TYR A 1 82 ? -6.911 5.618 17.682 1.00 67.00 82 TYR A N 1
ATOM 719 C CA . TYR A 1 82 ? -6.609 7.010 18.012 1.00 67.00 82 TYR A CA 1
ATOM 720 C C . TYR A 1 82 ? -5.886 7.190 19.359 1.00 67.00 82 TYR A C 1
ATOM 722 O O . TYR A 1 82 ? -4.912 7.931 19.434 1.00 67.00 82 TYR A O 1
ATOM 730 N N . LEU A 1 83 ? -6.301 6.470 20.409 1.00 66.25 83 LEU A N 1
ATOM 731 C CA 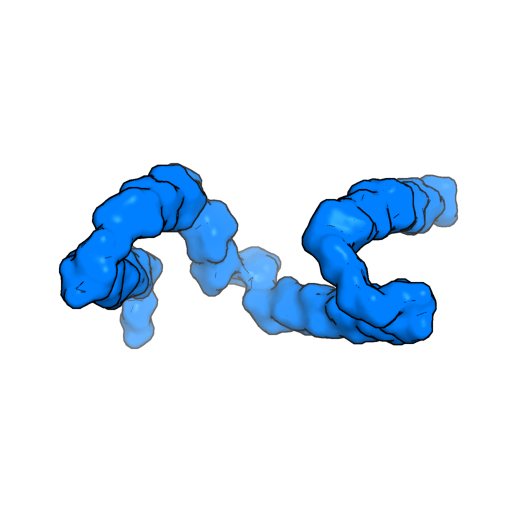. LEU A 1 83 ? -5.629 6.498 21.714 1.00 66.25 83 LEU A CA 1
ATOM 732 C C . LEU A 1 83 ? -4.212 5.924 21.605 1.00 66.25 83 LEU A C 1
ATOM 734 O O . LEU A 1 83 ? -3.284 6.412 22.242 1.00 66.25 83 LEU A O 1
ATOM 738 N N . LEU A 1 84 ? -4.043 4.909 20.759 1.00 65.19 84 LEU A N 1
ATOM 739 C CA . LEU A 1 84 ? -2.750 4.290 20.504 1.00 65.19 84 LEU A CA 1
ATOM 740 C C . LEU A 1 84 ? -1.818 5.261 19.764 1.00 65.19 84 LEU A C 1
ATOM 742 O O . LEU A 1 84 ? -0.682 5.435 20.182 1.00 65.19 84 LEU A O 1
ATOM 746 N N . ILE A 1 85 ? -2.317 5.962 18.740 1.00 70.56 85 ILE A N 1
ATOM 747 C CA . ILE A 1 85 ? -1.577 7.020 18.031 1.00 70.56 85 ILE A CA 1
ATOM 748 C C . ILE A 1 85 ? -1.227 8.174 18.976 1.00 70.56 85 ILE A C 1
ATOM 750 O O . ILE A 1 85 ? -0.098 8.649 18.954 1.00 70.56 85 ILE A O 1
ATOM 754 N N . TRP A 1 86 ? -2.147 8.592 19.846 1.00 72.00 86 TRP A N 1
ATOM 755 C CA . TRP A 1 86 ? -1.885 9.658 20.813 1.00 72.00 86 TRP A CA 1
ATOM 756 C C . TRP A 1 86 ? -0.785 9.274 21.812 1.00 72.00 86 TRP A C 1
ATOM 758 O O . TRP A 1 86 ? 0.147 10.046 22.009 1.00 72.00 86 TRP A O 1
ATOM 768 N N . ILE A 1 87 ? -0.810 8.053 22.363 1.00 68.62 87 ILE A N 1
ATOM 769 C CA . ILE A 1 87 ? 0.267 7.540 23.232 1.00 68.62 87 ILE A CA 1
ATOM 770 C C . ILE A 1 87 ? 1.606 7.491 22.477 1.00 68.62 87 ILE A C 1
ATOM 772 O O . ILE A 1 87 ? 2.643 7.852 23.033 1.00 68.62 87 ILE A O 1
ATOM 776 N N . LEU A 1 88 ? 1.586 7.073 21.206 1.00 67.00 88 LEU A N 1
ATOM 777 C CA . LEU A 1 88 ? 2.773 7.036 20.347 1.00 67.00 88 LEU A CA 1
ATOM 778 C C . LEU A 1 88 ? 3.335 8.425 20.035 1.00 67.00 88 LEU A C 1
ATOM 780 O O . LEU A 1 88 ? 4.529 8.535 19.796 1.00 67.00 88 LEU A O 1
ATOM 784 N N . VAL A 1 89 ? 2.510 9.468 19.989 1.00 70.50 89 VAL A N 1
ATOM 785 C CA . VAL A 1 89 ? 2.966 10.823 19.658 1.00 70.50 89 VAL A CA 1
ATOM 786 C C . VAL A 1 89 ? 3.392 11.579 20.913 1.00 70.50 89 VAL A C 1
ATOM 788 O O . VAL A 1 89 ? 4.504 12.089 20.960 1.00 70.50 89 VAL A O 1
ATOM 791 N N . GLU A 1 90 ? 2.561 11.598 21.951 1.00 70.12 90 GLU A N 1
ATOM 792 C CA . GLU A 1 90 ? 2.809 12.418 23.141 1.00 70.12 90 GLU A CA 1
ATOM 793 C C . GLU A 1 90 ? 3.866 11.823 24.069 1.00 70.12 90 GLU A C 1
ATOM 795 O O . GLU A 1 90 ? 4.794 12.512 24.483 1.00 70.12 90 GLU A O 1
ATOM 800 N N . GLN A 1 91 ? 3.779 10.531 24.390 1.00 64.06 91 GLN A N 1
ATOM 801 C CA . GLN A 1 91 ? 4.707 9.958 25.370 1.00 64.06 91 GLN A CA 1
ATOM 802 C C . GLN A 1 91 ? 6.039 9.553 24.742 1.00 64.06 91 GLN A C 1
ATOM 804 O O . GLN A 1 91 ? 7.093 9.727 25.346 1.00 64.06 91 GLN A O 1
ATOM 809 N N . LEU A 1 92 ? 6.023 9.055 23.504 1.00 61.62 92 LEU A N 1
ATOM 810 C CA . LEU A 1 92 ? 7.236 8.533 22.880 1.00 61.62 92 LEU A CA 1
ATOM 811 C C . LEU A 1 92 ? 8.191 9.628 22.399 1.00 61.62 92 LEU A C 1
ATOM 813 O O . LEU A 1 92 ? 9.398 9.508 22.609 1.00 61.62 92 LEU A O 1
ATOM 817 N N . PHE A 1 93 ? 7.686 10.670 21.728 1.00 59.38 93 PHE A N 1
ATOM 818 C CA . PHE A 1 93 ? 8.558 11.750 21.258 1.00 59.38 93 PHE A CA 1
ATOM 819 C C . PHE A 1 93 ? 9.181 12.495 22.438 1.00 59.38 93 PHE A C 1
ATOM 821 O O . PHE A 1 93 ? 10.359 12.849 22.382 1.00 59.38 93 PHE A O 1
ATOM 828 N N . HIS A 1 94 ? 8.432 12.651 23.529 1.00 58.03 94 HIS A N 1
ATOM 829 C CA . HIS A 1 94 ? 8.918 13.285 24.746 1.00 58.03 94 HIS A CA 1
ATOM 830 C C . HIS A 1 94 ? 10.001 12.448 25.459 1.00 58.03 94 HIS A C 1
ATOM 832 O O . HIS A 1 94 ? 11.036 12.982 25.862 1.00 58.03 94 HIS A O 1
ATOM 838 N N . ASP A 1 95 ? 9.839 11.123 25.543 1.00 57.22 95 ASP A N 1
ATOM 839 C CA . ASP A 1 95 ? 10.832 10.229 26.162 1.00 57.22 95 ASP A CA 1
ATOM 840 C C . ASP A 1 95 ? 12.123 10.086 25.337 1.00 57.22 95 ASP A C 1
ATOM 842 O O . ASP A 1 95 ? 13.214 9.960 25.895 1.00 57.22 95 ASP A O 1
ATOM 846 N N . ILE A 1 96 ? 12.027 10.118 24.005 1.00 57.81 96 ILE A N 1
ATOM 847 C CA . ILE A 1 96 ? 13.206 10.100 23.126 1.00 57.81 96 ILE A CA 1
ATOM 848 C C . ILE A 1 96 ? 13.924 11.453 23.181 1.00 57.81 96 ILE A C 1
ATOM 850 O O . ILE A 1 96 ? 15.148 11.489 23.294 1.00 57.81 96 ILE A O 1
ATOM 854 N N . SER A 1 97 ? 13.181 12.564 23.165 1.00 53.81 97 SER A N 1
ATOM 855 C CA . SER A 1 97 ? 13.763 13.906 23.262 1.00 53.81 97 SER A CA 1
ATOM 856 C C . SER A 1 97 ? 14.431 14.163 24.613 1.00 53.81 97 SER A C 1
ATOM 858 O O . SER A 1 97 ? 15.455 14.839 24.651 1.00 53.81 97 SER A O 1
ATOM 860 N N . SER A 1 98 ? 13.893 13.635 25.716 1.00 53.66 98 SER A N 1
ATOM 861 C CA . SER A 1 98 ? 14.511 13.789 27.040 1.00 53.66 98 SER A CA 1
ATOM 862 C C . SER A 1 98 ? 15.800 12.974 27.179 1.00 53.66 98 SER A C 1
ATOM 864 O O . SER A 1 98 ? 16.771 13.468 27.742 1.00 53.66 98 SER A O 1
ATOM 866 N N . LYS A 1 99 ? 15.866 11.773 26.587 1.00 51.78 99 LYS A N 1
ATOM 867 C CA . LYS A 1 99 ? 17.089 10.951 26.546 1.00 51.78 99 LYS A CA 1
ATOM 868 C C . LYS A 1 99 ? 18.186 11.479 25.628 1.00 51.78 99 LYS A C 1
ATOM 870 O O . LYS A 1 99 ? 19.334 11.113 25.826 1.00 51.78 99 LYS A O 1
ATOM 875 N N . CYS A 1 100 ? 17.858 12.287 24.623 1.00 49.16 100 CYS A N 1
ATOM 876 C CA . CYS A 1 100 ? 18.865 12.939 23.780 1.00 49.16 100 CYS A CA 1
ATOM 877 C C . CYS A 1 100 ? 19.443 14.220 24.406 1.00 49.16 100 CYS A C 1
ATOM 879 O O . CYS A 1 100 ? 20.468 14.700 23.931 1.00 49.16 100 CYS A O 1
ATOM 881 N N . ASN A 1 101 ? 18.811 14.753 25.457 1.00 43.88 101 ASN A N 1
ATOM 882 C CA . ASN A 1 101 ? 19.238 15.960 26.173 1.00 43.88 101 ASN A CA 1
ATOM 883 C C . ASN A 1 101 ? 19.883 15.659 27.545 1.00 43.88 101 ASN A C 1
ATOM 885 O O . ASN A 1 101 ? 20.084 16.582 28.334 1.00 43.88 101 ASN A O 1
ATOM 889 N N . SER A 1 102 ? 20.199 14.390 27.824 1.00 40.06 102 SER A N 1
ATOM 890 C CA . SER A 1 102 ? 20.897 13.907 29.024 1.00 40.06 102 SER A CA 1
ATOM 891 C C . SER A 1 102 ? 22.108 13.078 28.620 1.00 40.06 102 SER A C 1
ATOM 893 O O . SER A 1 102 ? 23.132 13.186 29.326 1.00 40.06 102 SER A O 1
#